Protein AF-A0A392SJC2-F1 (afdb_monomer)

pLDDT: mean 88.51, std 9.28, range [65.06, 97.44]

Secondary structure (DSSP, 8-state):
-HHHHHHTT-HHHHHH--PPPPTT--HHHHHHHHHHHHHHHHHHHHHHHHHSHHHHHHH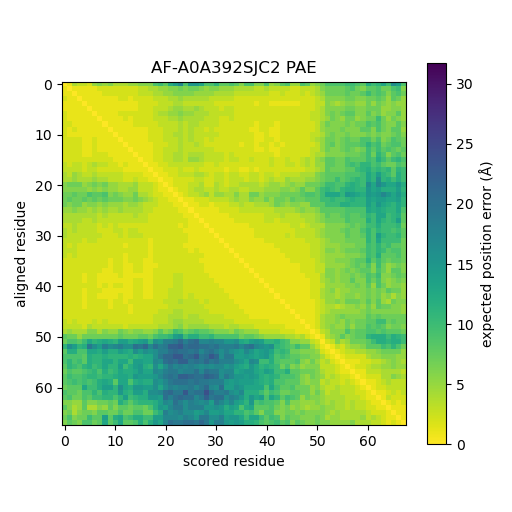HT-SSTTT-

Mean predicted aligned error: 5.51 Å

Organism: NCBI:txid97028

Foldseek 3Di:
DCVVLVVLVLNCCVVPNQDDDDPPDDPVRVVVSVVSVVSNVVVVVVVVVCPPVVNVVQVVPDPDPVRD

Structure (mmCIF, N/CA/C/O backbone):
data_AF-A0A392SJC2-F1
#
_entry.id   AF-A0A392SJC2-F1
#
loop_
_atom_site.group_PDB
_atom_site.id
_atom_site.type_symbol
_atom_site.label_atom_id
_atom_site.label_alt_id
_atom_site.label_comp_id
_atom_site.label_asym_id
_atom_site.label_entity_id
_atom_site.label_seq_id
_atom_site.pdbx_PDB_ins_code
_atom_site.Cartn_x
_atom_site.Cartn_y
_atom_site.Cartn_z
_atom_site.occupancy
_atom_site.B_iso_or_equiv
_atom_site.auth_seq_id
_atom_site.auth_comp_id
_atom_site.auth_asym_id
_atom_site.auth_atom_id
_atom_site.pdbx_PDB_model_num
ATOM 1 N N . MET A 1 1 ? 10.861 -4.591 -4.347 1.00 80.06 1 MET A N 1
ATOM 2 C CA . MET A 1 1 ? 9.704 -3.822 -3.821 1.00 80.06 1 MET A CA 1
ATOM 3 C C . MET A 1 1 ? 9.697 -3.565 -2.301 1.00 80.06 1 MET A C 1
ATOM 5 O O . MET A 1 1 ? 8.873 -2.774 -1.864 1.00 80.06 1 MET A O 1
ATOM 9 N N . LYS A 1 2 ? 10.597 -4.130 -1.469 1.00 85.44 2 LYS A N 1
ATOM 10 C CA . LYS A 1 2 ? 10.603 -3.842 -0.012 1.00 85.44 2 LYS A CA 1
ATOM 11 C C . LYS A 1 2 ? 10.711 -2.343 0.312 1.00 85.44 2 LYS A C 1
ATOM 13 O O . LYS A 1 2 ? 9.947 -1.855 1.136 1.00 85.44 2 LYS A O 1
ATOM 18 N N . SER A 1 3 ? 11.579 -1.609 -0.388 1.00 86.25 3 SER A N 1
ATOM 19 C CA . SER A 1 3 ? 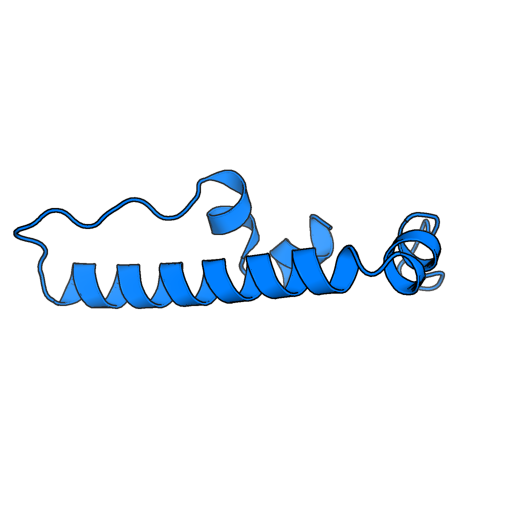11.725 -0.154 -0.226 1.00 86.25 3 SER A CA 1
ATOM 20 C C . SER A 1 3 ? 10.452 0.620 -0.593 1.00 86.25 3 SER A C 1
ATOM 22 O O . SER A 1 3 ? 10.103 1.570 0.099 1.00 86.25 3 SER A O 1
ATOM 24 N N . LEU A 1 4 ? 9.715 0.177 -1.622 1.00 87.88 4 LEU A N 1
ATOM 25 C CA . LEU A 1 4 ? 8.432 0.768 -2.025 1.00 87.88 4 LEU A CA 1
ATOM 26 C C . LEU A 1 4 ? 7.377 0.601 -0.925 1.00 87.88 4 LEU A C 1
ATOM 28 O O . LEU A 1 4 ? 6.766 1.578 -0.499 1.00 87.88 4 LEU A O 1
ATOM 32 N N . PHE A 1 5 ? 7.191 -0.624 -0.427 1.00 92.94 5 PHE A N 1
ATOM 33 C CA . PHE A 1 5 ? 6.198 -0.894 0.616 1.00 92.94 5 PHE A CA 1
ATOM 34 C C . PHE A 1 5 ? 6.589 -0.301 1.971 1.00 92.94 5 PHE A C 1
ATOM 36 O O . PHE A 1 5 ? 5.711 0.121 2.721 1.00 92.94 5 PHE A O 1
ATOM 43 N N . GLY A 1 6 ? 7.890 -0.216 2.269 1.00 93.19 6 GLY A N 1
ATOM 44 C CA . GLY A 1 6 ? 8.409 0.497 3.436 1.00 93.19 6 GLY A CA 1
ATOM 45 C C . GLY A 1 6 ? 8.109 1.996 3.369 1.00 93.19 6 GLY A C 1
ATOM 46 O O . GLY A 1 6 ? 7.532 2.539 4.303 1.00 93.19 6 GLY A O 1
ATOM 47 N N . PHE A 1 7 ? 8.399 2.647 2.237 1.00 92.25 7 PHE A N 1
ATOM 48 C CA . PHE A 1 7 ? 8.076 4.063 2.016 1.00 92.25 7 PHE A CA 1
ATOM 49 C C . PHE A 1 7 ? 6.570 4.345 2.101 1.00 92.25 7 PHE A C 1
ATOM 51 O O . PHE A 1 7 ? 6.146 5.377 2.611 1.00 92.25 7 PHE A O 1
ATOM 58 N N . GLN A 1 8 ? 5.746 3.419 1.611 1.00 93.50 8 GLN A N 1
ATOM 59 C CA . GLN A 1 8 ? 4.293 3.564 1.613 1.00 93.50 8 GLN A CA 1
ATOM 60 C C . GLN A 1 8 ? 3.611 3.185 2.936 1.00 93.50 8 GLN A C 1
ATOM 62 O O . GLN A 1 8 ? 2.382 3.298 2.988 1.00 93.50 8 GLN A O 1
ATOM 67 N N . ASP A 1 9 ? 4.371 2.751 3.949 1.00 96.06 9 ASP A N 1
ATOM 68 C CA . ASP A 1 9 ? 3.882 2.235 5.237 1.00 96.06 9 ASP A CA 1
ATOM 69 C C . ASP A 1 9 ? 2.917 1.036 5.089 1.00 96.06 9 ASP A C 1
ATOM 71 O O . ASP A 1 9 ? 1.853 0.947 5.706 1.00 96.06 9 ASP A O 1
ATOM 75 N N . THR A 1 10 ? 3.276 0.114 4.193 1.00 96.88 10 THR A N 1
ATOM 76 C CA . THR A 1 10 ? 2.494 -1.089 3.841 1.00 96.88 10 THR A CA 1
ATOM 77 C C . THR A 1 10 ? 3.291 -2.391 3.966 1.00 96.88 10 THR A C 1
ATOM 79 O O . THR A 1 10 ? 2.742 -3.471 3.778 1.00 96.88 10 THR A O 1
ATOM 82 N N . LEU A 1 11 ? 4.582 -2.326 4.310 1.00 96.12 11 LEU A N 1
ATOM 83 C CA . LEU A 1 11 ? 5.439 -3.514 4.386 1.00 96.12 11 LEU A CA 1
ATOM 84 C C . LEU A 1 11 ? 4.930 -4.553 5.399 1.00 96.12 11 LEU A C 1
ATOM 86 O O . LEU A 1 11 ? 5.032 -5.751 5.153 1.00 96.12 11 LEU A O 1
ATOM 90 N N . GLU A 1 12 ? 4.359 -4.100 6.515 1.00 96.00 12 GLU A N 1
ATOM 91 C CA . GLU A 1 12 ? 3.806 -4.986 7.540 1.00 96.00 12 GLU A CA 1
ATOM 92 C C . GLU A 1 12 ? 2.599 -5.782 7.024 1.00 96.00 12 GLU A C 1
ATOM 94 O O . GLU A 1 12 ? 2.580 -7.003 7.161 1.00 96.00 12 GLU A O 1
ATOM 99 N N . VAL A 1 13 ? 1.638 -5.121 6.363 1.00 96.62 13 VAL A N 1
ATOM 100 C CA . VAL A 1 13 ? 0.457 -5.803 5.800 1.00 96.62 13 VAL A CA 1
ATOM 101 C C . VAL A 1 13 ? 0.831 -6.745 4.655 1.00 96.62 13 VAL A C 1
ATOM 103 O O . VAL A 1 13 ? 0.207 -7.787 4.511 1.00 96.62 13 VAL A O 1
ATOM 106 N N . VAL A 1 14 ? 1.893 -6.447 3.896 1.00 95.25 14 VAL A N 1
ATOM 107 C CA . VAL A 1 14 ? 2.417 -7.357 2.861 1.00 95.25 14 VAL A CA 1
ATOM 108 C C . VAL A 1 14 ? 3.002 -8.630 3.471 1.00 95.25 14 VAL A C 1
ATOM 110 O O . VAL A 1 14 ? 2.791 -9.715 2.938 1.00 95.25 14 VAL A O 1
ATOM 113 N N . ASN A 1 15 ? 3.748 -8.515 4.572 1.00 95.31 15 ASN A N 1
ATOM 114 C CA . ASN A 1 15 ? 4.409 -9.667 5.190 1.00 95.31 15 ASN A CA 1
ATOM 115 C C . ASN A 1 15 ? 3.448 -10.519 6.028 1.00 95.31 15 ASN A C 1
ATOM 117 O O . ASN A 1 15 ? 3.562 -11.742 6.035 1.00 95.31 15 ASN A O 1
ATOM 121 N N . ASN A 1 16 ? 2.529 -9.872 6.745 1.00 95.38 16 ASN A N 1
ATOM 122 C CA . ASN A 1 16 ? 1.715 -10.514 7.778 1.00 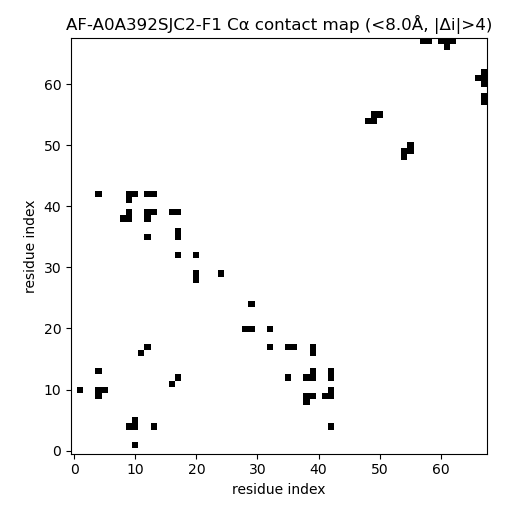95.38 16 ASN A CA 1
ATOM 123 C C . ASN A 1 16 ? 0.252 -10.709 7.352 1.00 95.38 16 ASN A C 1
ATOM 125 O O . ASN A 1 16 ? -0.489 -11.432 8.019 1.00 95.38 16 ASN A O 1
ATOM 129 N N . GLY A 1 17 ? -0.171 -10.065 6.261 1.00 93.88 17 GLY A N 1
ATOM 130 C CA . GLY A 1 17 ? -1.570 -9.983 5.859 1.00 93.88 17 GLY A CA 1
ATOM 131 C C . GLY A 1 17 ? -2.416 -9.139 6.816 1.00 93.88 17 GLY A C 1
ATOM 132 O O . GLY A 1 17 ? -1.939 -8.573 7.802 1.00 93.88 17 GLY A O 1
ATOM 133 N N . VAL A 1 18 ? -3.714 -9.064 6.524 1.00 96.62 18 VAL A N 1
ATOM 134 C CA . VAL A 1 18 ? -4.713 -8.472 7.423 1.00 96.62 18 VAL A CA 1
ATOM 135 C C . VAL A 1 18 ? -5.556 -9.592 8.012 1.00 96.62 18 VAL A C 1
ATOM 137 O O . VAL A 1 18 ? -6.295 -10.254 7.284 1.00 96.62 18 VAL A O 1
ATOM 140 N N . GLN A 1 19 ? -5.448 -9.795 9.325 1.00 93.69 19 GLN A N 1
ATOM 141 C CA . GLN A 1 19 ? -6.272 -10.767 10.041 1.00 93.69 19 GLN A CA 1
ATOM 142 C C . GLN A 1 19 ? -7.750 -10.381 10.013 1.00 93.69 19 GLN A C 1
ATOM 144 O O . GLN A 1 19 ? -8.100 -9.200 10.053 1.00 93.69 19 GLN A O 1
ATOM 149 N N . GLU A 1 20 ? -8.615 -11.391 9.985 1.00 93.19 20 GLU A N 1
ATOM 150 C CA . GLU A 1 20 ? -10.056 -11.187 10.071 1.00 93.19 20 GLU A CA 1
ATOM 151 C C . GLU A 1 20 ? -10.468 -10.638 11.441 1.00 93.19 20 GLU A C 1
ATOM 153 O O . GLU A 1 20 ? -9.894 -10.975 12.479 1.00 93.19 20 GLU A O 1
ATOM 158 N N . LEU A 1 21 ? -11.497 -9.789 11.444 1.00 92.75 21 LEU A N 1
ATOM 159 C CA . LEU A 1 21 ? -12.081 -9.292 12.683 1.00 92.75 21 LEU A CA 1
ATOM 160 C C . LEU A 1 21 ? -12.897 -10.386 13.381 1.00 92.75 21 LEU A C 1
ATOM 162 O O . LEU A 1 21 ? -13.693 -11.061 12.726 1.00 92.75 21 LEU A O 1
ATOM 166 N N 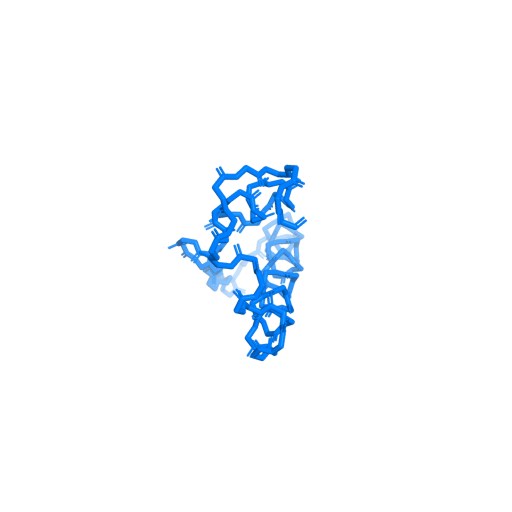. PRO A 1 22 ? -12.811 -10.496 14.718 1.00 90.38 22 PRO A N 1
ATOM 167 C CA . PRO A 1 22 ? -13.732 -11.330 15.473 1.00 90.38 22 PRO A CA 1
ATOM 168 C C . PRO A 1 22 ? -15.161 -10.774 15.372 1.00 90.38 22 PRO A C 1
ATOM 170 O O . PRO A 1 22 ? -15.372 -9.559 15.313 1.00 90.38 22 PRO A O 1
ATOM 173 N N . GLY A 1 23 ? -16.166 -11.655 15.397 1.00 92.62 23 GLY A N 1
ATOM 174 C CA . GLY A 1 23 ? -17.573 -11.266 15.212 1.00 92.62 23 GLY A CA 1
ATOM 175 C C . GLY A 1 23 ? -18.103 -10.265 16.250 1.00 92.62 23 GLY A C 1
ATOM 176 O O . GLY A 1 23 ? -19.017 -9.499 15.960 1.00 92.62 23 GLY A O 1
ATOM 177 N N . ASN A 1 24 ? -17.499 -10.216 17.438 1.00 95.06 24 ASN A N 1
ATOM 178 C CA . ASN A 1 24 ? -17.822 -9.289 18.525 1.00 95.06 24 ASN A CA 1
ATOM 179 C C . ASN A 1 24 ? -16.823 -8.122 18.650 1.00 95.06 24 ASN A C 1
ATOM 181 O O . ASN A 1 24 ? -16.683 -7.557 19.735 1.00 95.06 24 ASN A O 1
ATOM 185 N N . ALA A 1 25 ? -16.115 -7.772 17.571 1.00 95.25 25 ALA A N 1
ATOM 186 C CA . ALA A 1 25 ? -15.147 -6.681 17.583 1.00 95.25 25 ALA A CA 1
ATOM 187 C C . ALA A 1 25 ? -15.749 -5.376 18.133 1.00 95.25 25 ALA A C 1
ATOM 189 O O . ALA A 1 25 ? -16.928 -5.079 17.933 1.00 95.25 25 ALA A O 1
ATOM 190 N N . THR A 1 26 ? -14.929 -4.572 18.800 1.00 97.19 26 THR A N 1
ATOM 191 C CA . THR A 1 26 ? -15.292 -3.217 19.222 1.00 97.19 26 THR A CA 1
ATOM 192 C C . THR A 1 26 ? -15.208 -2.243 18.047 1.00 97.19 26 THR A C 1
ATOM 194 O O . THR A 1 26 ? -14.592 -2.529 17.017 1.00 97.19 26 THR A O 1
ATOM 197 N N . ASP A 1 27 ? -15.785 -1.051 18.195 1.00 96.38 27 ASP A N 1
ATOM 198 C CA . ASP A 1 27 ? -15.698 -0.021 17.152 1.00 96.38 27 ASP A CA 1
ATOM 199 C C . ASP A 1 27 ? -14.260 0.455 16.920 1.00 96.38 27 ASP A C 1
ATOM 201 O O . ASP A 1 27 ? -13.863 0.702 15.781 1.00 96.38 27 ASP A O 1
ATOM 205 N N . ALA A 1 28 ? -13.443 0.490 17.976 1.00 96.31 28 ALA A N 1
ATOM 206 C CA . ALA A 1 28 ? -12.016 0.764 17.858 1.00 96.31 28 ALA A CA 1
ATOM 207 C C . ALA A 1 28 ? -11.313 -0.297 16.994 1.00 96.31 28 ALA A C 1
ATOM 209 O O . ALA A 1 28 ? -10.605 0.052 16.052 1.00 96.31 28 ALA A O 1
ATOM 210 N N . GLN A 1 29 ? -11.574 -1.587 17.245 1.00 96.19 29 GLN A N 1
ATOM 211 C CA . GLN A 1 29 ? -11.014 -2.684 16.446 1.00 96.19 29 GLN A CA 1
ATOM 212 C C . GLN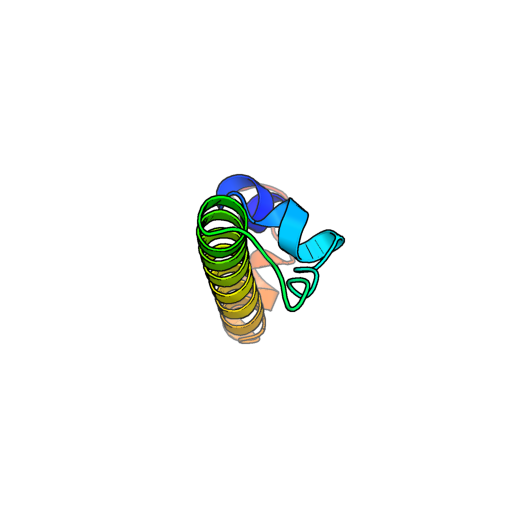 A 1 29 ? -11.479 -2.621 14.985 1.00 96.19 29 GLN A C 1
ATOM 214 O O . GLN A 1 29 ? -10.671 -2.803 14.073 1.00 96.19 29 GLN A O 1
ATOM 219 N N . ARG A 1 30 ? -12.757 -2.301 14.743 1.00 96.38 30 ARG A N 1
ATOM 220 C CA . ARG A 1 30 ? -13.300 -2.107 13.389 1.00 96.38 30 ARG A CA 1
ATOM 221 C C . ARG A 1 30 ? -12.597 -0.980 12.636 1.00 96.38 30 ARG A C 1
ATOM 223 O O . ARG A 1 30 ? -12.268 -1.153 11.462 1.00 96.38 30 ARG A O 1
ATOM 230 N N . ASN A 1 31 ? -12.344 0.146 13.301 1.00 96.56 31 ASN A N 1
ATOM 231 C CA . ASN A 1 31 ? -11.645 1.281 12.702 1.00 96.56 31 ASN A CA 1
ATOM 232 C C . ASN A 1 31 ? -10.198 0.922 12.347 1.00 96.56 31 ASN A C 1
ATOM 234 O O . ASN A 1 31 ? -9.795 1.112 11.200 1.00 96.56 31 ASN A O 1
ATOM 238 N N . THR A 1 32 ? -9.456 0.307 13.272 1.00 95.62 32 THR A N 1
ATOM 239 C CA . THR A 1 32 ? -8.085 -0.156 13.011 1.00 95.62 32 THR A CA 1
ATOM 240 C C . THR A 1 32 ? -8.034 -1.142 11.843 1.00 95.62 32 THR A C 1
ATOM 242 O O . THR A 1 32 ? -7.219 -0.988 10.935 1.00 95.62 32 THR A O 1
ATOM 245 N N . HIS A 1 33 ? -8.937 -2.124 11.801 1.00 96.19 33 HIS A N 1
ATOM 246 C CA . HIS A 1 33 ? -8.988 -3.091 10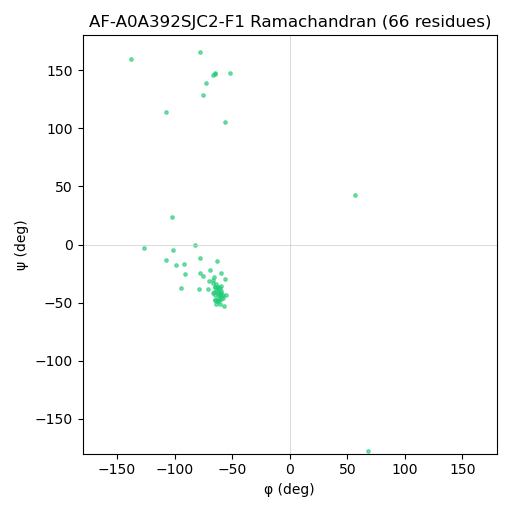.703 1.00 96.19 33 HIS A CA 1
ATOM 247 C C . HIS A 1 33 ? -9.338 -2.441 9.359 1.00 96.19 33 HIS A C 1
ATOM 249 O O . HIS A 1 33 ? -8.781 -2.818 8.328 1.00 96.19 33 HIS A O 1
ATOM 255 N N . ARG A 1 34 ? -10.221 -1.433 9.339 1.00 96.19 34 ARG A N 1
ATOM 256 C CA . ARG A 1 34 ? -10.515 -0.672 8.116 1.00 96.19 34 ARG A CA 1
ATOM 257 C C . ARG A 1 34 ? -9.260 0.007 7.570 1.00 96.19 34 ARG A C 1
ATOM 259 O O . ARG A 1 34 ? -9.063 0.012 6.356 1.00 96.19 34 ARG A O 1
ATOM 266 N N . ASP A 1 35 ? -8.416 0.559 8.433 1.00 96.06 35 ASP A N 1
ATOM 267 C CA . ASP A 1 35 ? -7.167 1.195 8.011 1.00 96.06 35 ASP A CA 1
ATOM 268 C C . ASP A 1 35 ? -6.126 0.173 7.537 1.00 96.06 35 ASP A C 1
ATOM 270 O O . ASP A 1 35 ? -5.496 0.391 6.500 1.00 96.06 35 ASP A O 1
ATOM 274 N N . LEU A 1 36 ? -6.027 -0.988 8.194 1.00 96.75 36 LEU A N 1
ATOM 275 C CA . LEU A 1 36 ? -5.211 -2.110 7.713 1.00 96.75 36 LEU A CA 1
ATOM 276 C C . LEU A 1 36 ? -5.665 -2.591 6.327 1.00 96.75 36 LEU A C 1
ATOM 278 O O . LEU A 1 36 ? -4.837 -2.745 5.432 1.00 96.75 36 LEU A O 1
ATOM 282 N N . LYS A 1 37 ? -6.975 -2.731 6.092 1.00 97.12 37 LYS A N 1
ATOM 283 C CA . LYS A 1 37 ? -7.522 -3.086 4.771 1.00 97.12 37 LYS A CA 1
ATOM 284 C C . LYS A 1 37 ? -7.210 -2.048 3.692 1.00 97.12 37 LYS A C 1
ATOM 286 O O . LYS A 1 37 ? -6.944 -2.426 2.554 1.00 97.12 37 LYS A O 1
ATOM 291 N N . LYS A 1 38 ? -7.205 -0.750 4.015 1.00 97.25 38 LYS A N 1
ATOM 292 C CA . LYS A 1 38 ? -6.781 0.292 3.059 1.00 97.25 38 LYS A CA 1
ATOM 293 C C . LYS A 1 38 ? -5.302 0.149 2.699 1.00 97.25 38 LYS A C 1
ATOM 295 O O . LYS A 1 38 ? -4.957 0.267 1.524 1.00 97.25 38 LYS A O 1
ATOM 300 N N . LYS A 1 39 ? -4.439 -0.105 3.689 1.00 97.44 39 LYS A N 1
ATOM 301 C CA . LYS A 1 39 ? -3.005 -0.354 3.469 1.00 97.44 39 LYS A CA 1
ATOM 302 C C . LYS A 1 39 ? -2.786 -1.585 2.588 1.00 97.44 39 LYS A C 1
ATOM 304 O O . LYS A 1 39 ? -1.989 -1.524 1.659 1.00 97.44 39 LYS A O 1
ATOM 309 N N . ASP A 1 40 ? -3.539 -2.650 2.833 1.00 97.00 40 ASP A N 1
ATOM 310 C CA . ASP A 1 40 ? -3.502 -3.887 2.050 1.00 97.00 40 ASP A CA 1
ATOM 311 C C . ASP A 1 40 ? -3.926 -3.655 0.590 1.00 97.00 40 ASP A C 1
ATOM 313 O O . ASP A 1 40 ? -3.207 -4.009 -0.341 1.00 97.00 40 ASP A O 1
ATOM 317 N N . CYS A 1 41 ? -5.018 -2.915 0.364 1.00 96.75 41 CYS A N 1
ATOM 318 C CA . CYS A 1 41 ? -5.435 -2.515 -0.985 1.00 96.75 41 CYS A CA 1
ATOM 319 C C . CYS A 1 41 ? -4.368 -1.674 -1.704 1.00 96.75 41 CYS A C 1
ATOM 321 O O . CYS A 1 41 ? -4.110 -1.876 -2.890 1.00 96.75 41 CYS A O 1
ATOM 323 N N . LYS A 1 42 ? -3.729 -0.736 -0.993 1.00 96.06 42 LYS A N 1
ATOM 324 C CA . LYS A 1 42 ? -2.639 0.089 -1.535 1.00 96.06 42 LYS A CA 1
ATOM 325 C C . LYS A 1 42 ? -1.437 -0.771 -1.933 1.00 96.06 42 LYS A C 1
ATOM 327 O O . LYS A 1 42 ? -0.880 -0.564 -3.010 1.00 96.06 42 LYS A O 1
ATOM 332 N N . ALA A 1 43 ? -1.073 -1.744 -1.099 1.00 95.44 43 ALA A N 1
ATOM 333 C CA . ALA A 1 43 ? -0.006 -2.688 -1.400 1.00 95.44 43 ALA A CA 1
ATOM 334 C C . ALA A 1 43 ? -0.329 -3.525 -2.643 1.00 95.44 43 ALA A C 1
ATOM 336 O O . ALA A 1 43 ? 0.480 -3.580 -3.565 1.00 95.44 43 ALA A O 1
ATOM 337 N N . MET A 1 44 ? -1.534 -4.096 -2.712 1.00 93.50 44 MET A N 1
ATOM 338 C CA . MET A 1 44 ? -2.000 -4.882 -3.857 1.00 93.50 44 MET A CA 1
ATOM 339 C C . MET A 1 44 ? -1.981 -4.079 -5.159 1.00 93.50 44 MET A C 1
ATOM 341 O O . MET A 1 44 ? -1.491 -4.571 -6.173 1.00 93.50 44 MET A O 1
ATOM 345 N N . TYR A 1 45 ? -2.434 -2.822 -5.126 1.00 91.38 45 TYR A N 1
ATOM 346 C CA . TYR A 1 45 ? -2.353 -1.928 -6.280 1.00 91.38 45 TYR A CA 1
ATOM 347 C C . TYR A 1 45 ? -0.906 -1.713 -6.738 1.00 91.38 45 TYR A C 1
ATOM 349 O O . TYR A 1 45 ? -0.611 -1.821 -7.925 1.00 91.38 45 TYR A O 1
ATOM 357 N N . ALA A 1 46 ? 0.011 -1.441 -5.807 1.00 89.12 46 ALA A N 1
ATOM 358 C CA . ALA A 1 46 ? 1.420 -1.243 -6.129 1.00 89.12 46 ALA A CA 1
ATOM 359 C C . ALA A 1 46 ? 2.086 -2.520 -6.675 1.00 89.12 46 ALA A C 1
ATOM 361 O O . ALA A 1 46 ? 2.891 -2.418 -7.597 1.00 89.12 46 ALA A O 1
ATOM 362 N N . ILE A 1 47 ? 1.724 -3.710 -6.175 1.00 88.75 47 ILE A N 1
ATOM 363 C CA . ILE A 1 47 ? 2.156 -4.993 -6.756 1.00 88.75 47 ILE A CA 1
ATOM 364 C C . ILE A 1 47 ? 1.653 -5.101 -8.194 1.00 88.75 47 ILE A C 1
ATOM 366 O O . ILE A 1 47 ? 2.441 -5.353 -9.099 1.00 88.75 47 ILE A O 1
ATOM 370 N N . GLN A 1 48 ? 0.360 -4.878 -8.423 1.00 85.69 48 GLN A N 1
ATOM 371 C CA . GLN A 1 48 ? -0.237 -5.020 -9.747 1.00 85.69 48 GLN A CA 1
ATOM 372 C C . GLN A 1 48 ? 0.339 -4.017 -10.756 1.00 85.69 48 GLN A C 1
ATOM 374 O O . GLN A 1 48 ? 0.633 -4.394 -11.886 1.00 85.69 48 GLN A O 1
ATOM 379 N N . ALA A 1 49 ? 0.570 -2.772 -10.335 1.00 82.62 49 ALA A N 1
ATOM 380 C CA . ALA A 1 49 ? 1.224 -1.748 -11.146 1.00 82.62 49 ALA A CA 1
ATOM 381 C C . ALA A 1 49 ? 2.699 -2.071 -11.431 1.00 82.62 49 ALA A C 1
ATOM 383 O O . ALA A 1 49 ? 3.207 -1.734 -12.497 1.00 82.62 49 ALA A O 1
ATOM 384 N N . ALA A 1 50 ? 3.388 -2.728 -10.493 1.00 78.75 50 ALA A N 1
ATOM 385 C CA . ALA A 1 50 ? 4.757 -3.181 -10.693 1.00 78.75 50 ALA A CA 1
ATOM 386 C C . ALA A 1 50 ? 4.842 -4.415 -11.596 1.00 78.75 50 ALA A C 1
ATOM 388 O O . ALA A 1 50 ? 5.867 -4.587 -12.230 1.00 78.75 50 ALA A O 1
ATOM 389 N N . VAL A 1 51 ? 3.809 -5.263 -11.661 1.00 69.00 51 VAL A N 1
ATOM 390 C CA . VAL A 1 51 ? 3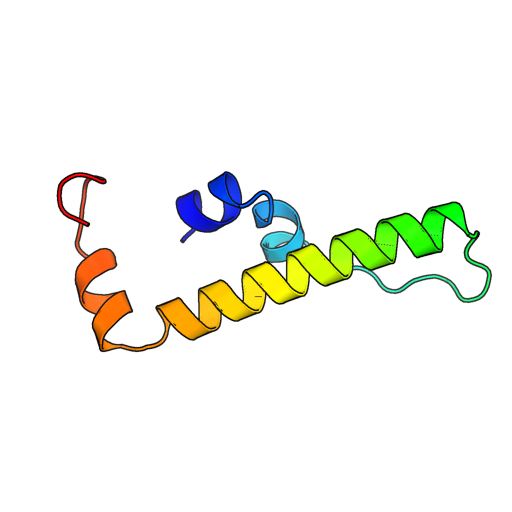.760 -6.458 -12.530 1.00 69.00 51 VAL A CA 1
ATOM 391 C C . VAL A 1 51 ? 3.456 -6.109 -13.993 1.00 69.00 51 VAL A C 1
ATOM 393 O O . VAL A 1 51 ? 3.653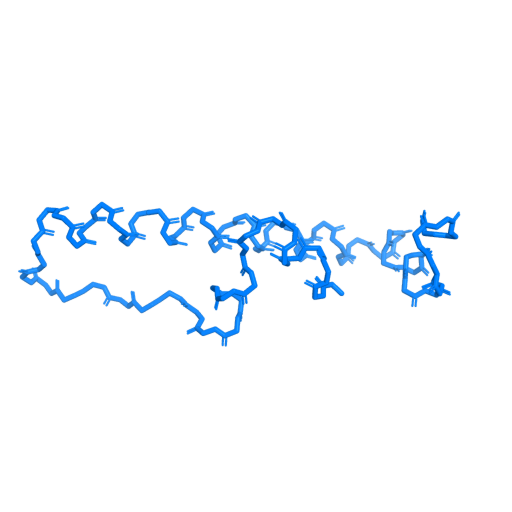 -6.955 -14.863 1.00 69.00 51 VAL A O 1
ATOM 396 N N . ASP A 1 52 ? 3.050 -4.872 -14.303 1.00 77.44 52 ASP A N 1
ATOM 397 C CA . ASP A 1 52 ? 3.131 -4.372 -15.678 1.00 77.44 52 ASP A CA 1
ATOM 398 C C . ASP A 1 52 ? 4.590 -4.497 -16.148 1.00 77.44 52 ASP A C 1
ATOM 400 O O . ASP A 1 52 ? 5.480 -3.783 -15.675 1.00 77.44 52 ASP A O 1
ATOM 404 N N . ALA A 1 53 ? 4.845 -5.482 -17.016 1.00 65.06 53 ALA A N 1
ATOM 405 C CA . ALA A 1 53 ? 6.183 -5.988 -17.318 1.00 65.06 53 ALA A CA 1
ATOM 406 C C . ALA A 1 53 ? 7.131 -4.882 -17.802 1.00 65.06 53 ALA A C 1
ATOM 408 O O . ALA A 1 53 ? 8.328 -4.923 -17.528 1.00 65.06 53 ALA A O 1
ATOM 409 N N . ALA A 1 54 ? 6.582 -3.856 -18.454 1.00 71.69 54 ALA A N 1
ATOM 410 C CA . ALA A 1 54 ? 7.330 -2.703 -18.934 1.00 71.69 54 ALA A CA 1
ATOM 411 C C . ALA A 1 54 ? 7.934 -1.842 -17.809 1.00 71.69 54 ALA A C 1
ATOM 413 O O . ALA A 1 54 ? 8.945 -1.172 -18.032 1.00 71.69 54 ALA A O 1
ATOM 414 N N . ASN A 1 55 ? 7.321 -1.836 -16.623 1.00 71.69 55 ASN A N 1
ATOM 415 C CA . ASN A 1 55 ? 7.804 -1.102 -15.455 1.00 71.69 55 ASN A CA 1
ATOM 416 C C . ASN A 1 55 ? 8.659 -1.990 -14.550 1.00 71.69 55 ASN A C 1
ATOM 418 O O . ASN A 1 55 ? 9.664 -1.510 -14.032 1.00 71.69 55 ASN A O 1
ATOM 422 N N . PHE A 1 56 ? 8.307 -3.273 -14.389 1.00 72.81 56 PHE A N 1
ATOM 423 C CA . PHE A 1 56 ? 9.115 -4.200 -13.591 1.00 72.81 56 PHE A CA 1
ATOM 424 C C . PHE A 1 56 ? 10.551 -4.273 -14.102 1.00 72.81 56 PHE A C 1
ATOM 426 O O . PHE A 1 56 ? 11.474 -4.051 -13.328 1.00 72.81 56 PHE A O 1
ATOM 433 N N . ASP A 1 57 ? 10.713 -4.537 -15.400 1.00 73.31 57 ASP A N 1
ATOM 434 C CA . ASP A 1 57 ? 12.000 -4.841 -16.031 1.00 73.31 57 ASP A CA 1
ATOM 435 C C . ASP A 1 57 ? 12.991 -3.670 -15.915 1.00 73.31 57 ASP A C 1
ATOM 437 O O . ASP A 1 57 ? 14.170 -3.849 -15.618 1.00 73.31 57 ASP A O 1
ATOM 441 N N . LYS A 1 58 ? 12.490 -2.434 -16.039 1.00 73.44 58 LYS A N 1
ATOM 442 C CA . LYS A 1 58 ? 13.299 -1.214 -15.887 1.00 73.44 58 LYS A CA 1
ATOM 443 C C . LYS A 1 58 ? 13.815 -1.029 -14.461 1.00 73.44 58 LYS A C 1
ATOM 445 O O . LYS A 1 58 ? 14.962 -0.646 -14.266 1.00 73.44 58 LYS A O 1
ATOM 450 N N . ILE A 1 59 ? 12.973 -1.311 -13.467 1.00 73.81 59 ILE A N 1
ATOM 451 C CA . ILE A 1 59 ? 13.257 -1.020 -12.056 1.00 73.81 59 ILE A CA 1
ATOM 452 C C . ILE A 1 59 ? 13.956 -2.212 -11.377 1.00 73.81 59 ILE A C 1
ATOM 454 O O . ILE A 1 59 ? 14.678 -2.033 -10.399 1.00 73.81 59 ILE A O 1
ATOM 458 N N . SER A 1 60 ? 13.769 -3.441 -11.872 1.00 74.81 60 SER A N 1
ATOM 459 C CA . SER A 1 60 ? 14.357 -4.658 -11.295 1.00 74.81 60 SER A CA 1
ATOM 460 C C . SER A 1 60 ? 15.869 -4.749 -11.470 1.00 74.81 60 SER A C 1
ATOM 462 O O . SER A 1 60 ? 16.514 -5.467 -10.709 1.00 74.81 60 SER A O 1
ATOM 464 N N . HIS A 1 61 ? 16.420 -4.035 -12.452 1.00 77.56 61 HIS A N 1
ATOM 465 C CA . HIS A 1 61 ? 17.851 -4.011 -12.757 1.00 77.56 61 HIS A CA 1
ATOM 466 C C . HIS A 1 61 ? 18.583 -2.772 -12.231 1.00 77.56 61 HIS A C 1
ATOM 468 O O . HIS A 1 61 ? 19.803 -2.707 -12.341 1.00 77.56 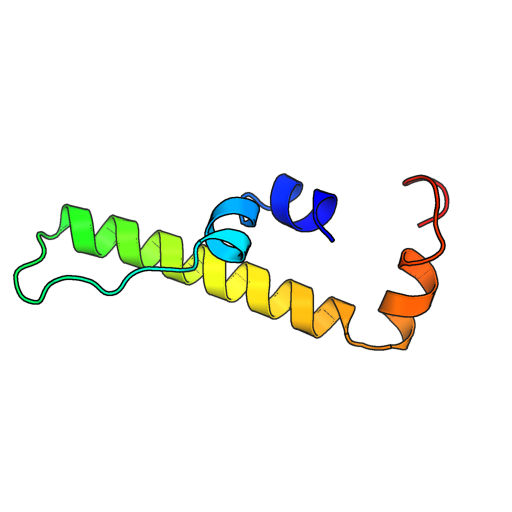61 HIS A O 1
ATOM 474 N N . ALA A 1 62 ? 17.871 -1.804 -11.652 1.00 79.56 62 ALA A N 1
ATOM 475 C CA . ALA A 1 62 ? 18.489 -0.621 -11.070 1.00 79.56 62 ALA A CA 1
ATOM 476 C C . ALA A 1 62 ? 19.148 -0.945 -9.717 1.00 79.56 62 ALA A C 1
ATOM 478 O O . ALA A 1 62 ? 18.504 -1.500 -8.822 1.00 79.56 62 ALA A O 1
ATOM 479 N N . GLU A 1 63 ? 20.417 -0.569 -9.535 1.00 80.19 63 GLU A N 1
ATOM 480 C CA . GLU A 1 63 ? 21.164 -0.803 -8.288 1.00 80.19 63 GLU A CA 1
ATOM 481 C C . GLU A 1 63 ? 21.046 0.379 -7.314 1.00 80.19 63 GLU A C 1
ATOM 483 O O . GLU A 1 63 ? 21.284 0.250 -6.110 1.00 80.19 63 GLU A O 1
ATOM 488 N N . SER A 1 64 ? 20.620 1.538 -7.816 1.00 82.75 64 SER A N 1
ATOM 489 C CA . SER A 1 64 ? 20.380 2.747 -7.035 1.00 82.75 64 SER A CA 1
ATOM 490 C C . SER A 1 64 ? 19.099 3.467 -7.461 1.00 82.75 64 SER A C 1
ATOM 492 O O . SER A 1 64 ? 18.625 3.333 -8.585 1.00 82.75 64 SER A O 1
ATOM 494 N N . SER A 1 65 ? 18.557 4.321 -6.585 1.00 73.62 65 SER A N 1
ATOM 495 C CA . SER A 1 65 ? 17.407 5.175 -6.928 1.00 73.62 65 SER A CA 1
ATOM 496 C C . SER A 1 65 ? 17.696 6.190 -8.038 1.00 73.62 65 SER A C 1
ATOM 498 O O . SER A 1 65 ? 16.765 6.785 -8.563 1.00 73.62 65 SER A O 1
ATOM 500 N N . LYS A 1 66 ? 18.973 6.414 -8.378 1.00 82.75 66 LYS A N 1
ATOM 501 C CA . LYS A 1 66 ? 19.386 7.253 -9.507 1.00 82.75 66 LYS A CA 1
ATOM 502 C C . LYS A 1 66 ? 19.237 6.525 -10.852 1.00 82.75 66 LYS A C 1
ATOM 504 O O . LYS A 1 66 ? 19.137 7.189 -11.878 1.00 82.75 66 LYS A O 1
ATOM 509 N N . GLU A 1 67 ? 19.271 5.194 -10.845 1.00 76.75 67 GLU A N 1
ATOM 510 C CA . GLU A 1 67 ? 19.216 4.332 -12.037 1.00 76.75 67 GLU A CA 1
ATOM 511 C C . GLU A 1 67 ? 17.815 3.766 -12.307 1.00 76.75 67 GLU A C 1
ATOM 513 O O . GLU A 1 67 ? 17.562 3.300 -13.416 1.00 76.75 67 GLU A O 1
ATOM 518 N N . ALA A 1 68 ? 16.942 3.799 -11.295 1.00 73.31 68 ALA A N 1
ATOM 519 C CA . ALA A 1 68 ? 15.564 3.306 -11.318 1.00 73.31 68 ALA A CA 1
ATOM 520 C C . ALA A 1 68 ? 14.571 4.282 -11.963 1.00 73.31 68 ALA A C 1
ATOM 522 O O . ALA A 1 68 ? 14.733 5.510 -11.775 1.00 73.31 68 ALA A O 1
#

Solvent-accessible surface area (backbone atoms only — not comparable to full-atom values): 4060 Å² total; per-residue (Å²): 108,68,69,58,29,50,75,67,72,21,43,65,40,72,77,69,49,79,79,82,80,60,96,81,58,48,71,68,54,52,51,54,49,53,52,49,52,52,36,39,52,52,45,53,50,51,52,56,60,41,62,41,61,82,53,30,62,57,44,73,71,34,92,44,84,87,63,79

Sequence (68 aa):
MKSLFGFQDTLEVVNNGVQELPGNATDAQRNTHRDLKKKDCKAMYAIQAAVDAANFDKISHAESSKEA

Radius of gyration: 15.36 Å; Cα contacts (8 Å, |Δi|>4): 39; chains: 1; bounding box: 39×19×38 Å